Protein AF-A0A976KQL5-F1 (afdb_monomer)

Structure (mmCIF, N/CA/C/O backbone):
data_AF-A0A976KQL5-F1
#
_entry.id   AF-A0A976KQL5-F1
#
loop_
_atom_site.group_PDB
_atom_site.id
_atom_site.type_symbol
_atom_site.label_atom_id
_atom_site.label_alt_id
_atom_site.label_comp_id
_atom_site.label_asym_id
_atom_site.label_entity_id
_atom_site.label_seq_id
_atom_site.pdbx_PDB_ins_code
_atom_site.Cartn_x
_atom_site.Cartn_y
_atom_site.Cartn_z
_atom_site.occupancy
_atom_site.B_iso_or_equiv
_atom_site.auth_seq_id
_atom_site.auth_comp_id
_atom_site.auth_asym_id
_atom_site.auth_atom_id
_atom_site.pdbx_PDB_model_num
ATOM 1 N N . MET A 1 1 ? -9.059 -15.983 29.280 1.00 33.88 1 MET A N 1
ATOM 2 C CA . MET A 1 1 ? -8.978 -14.533 28.996 1.00 33.88 1 MET A CA 1
ATOM 3 C C . MET A 1 1 ? -9.222 -14.346 27.508 1.00 33.88 1 MET A C 1
ATOM 5 O O . MET A 1 1 ? -8.430 -14.825 26.710 1.00 33.88 1 MET A O 1
ATOM 9 N N . LYS A 1 2 ? -10.376 -13.788 27.133 1.00 33.47 2 LYS A N 1
ATOM 10 C CA . LYS A 1 2 ? -10.788 -13.595 25.738 1.00 33.47 2 LYS A CA 1
ATOM 11 C C . LYS A 1 2 ? -10.279 -12.211 25.335 1.00 33.47 2 LYS A C 1
ATOM 13 O O . LYS A 1 2 ? -10.803 -11.219 25.831 1.00 33.47 2 LYS A O 1
ATOM 18 N N . VAL A 1 3 ? -9.209 -12.143 24.544 1.00 42.62 3 VAL A N 1
ATOM 19 C CA . VAL A 1 3 ? -8.770 -10.869 23.953 1.00 42.62 3 VAL A CA 1
ATOM 20 C C . VAL A 1 3 ? -9.954 -10.369 23.116 1.00 42.62 3 VAL A C 1
ATOM 22 O O . VAL A 1 3 ? -10.466 -11.164 22.321 1.00 42.62 3 VAL A O 1
ATOM 25 N N . PRO A 1 4 ? -10.471 -9.143 23.320 1.00 45.69 4 PRO A N 1
ATOM 26 C CA . PRO A 1 4 ? -11.560 -8.627 22.502 1.00 45.69 4 PRO A CA 1
ATOM 27 C C . PRO A 1 4 ? -11.111 -8.702 21.049 1.00 45.69 4 PRO A C 1
ATOM 29 O O . PRO A 1 4 ? -10.078 -8.135 20.692 1.00 45.69 4 PRO A O 1
ATOM 32 N N . GLY A 1 5 ? -11.832 -9.487 20.247 1.00 50.06 5 GLY A N 1
ATOM 33 C CA . GLY A 1 5 ? -11.511 -9.675 18.843 1.00 50.06 5 GLY A CA 1
ATOM 34 C C . GLY A 1 5 ? -11.501 -8.314 18.170 1.00 50.06 5 GLY A C 1
ATOM 35 O O . GLY A 1 5 ? -12.547 -7.682 18.038 1.00 50.06 5 GLY A O 1
ATOM 36 N N . SER A 1 6 ? -10.315 -7.853 17.775 1.00 61.03 6 SER A N 1
ATOM 37 C CA . SER A 1 6 ? -10.199 -6.760 16.826 1.00 61.03 6 SER A CA 1
ATOM 38 C C . SER A 1 6 ? -10.854 -7.264 15.551 1.00 61.03 6 SER A C 1
ATOM 40 O O . SER A 1 6 ? -10.264 -8.070 14.834 1.00 61.03 6 SER A O 1
ATOM 42 N N . SER A 1 7 ? -12.105 -6.873 15.326 1.00 77.69 7 SER A N 1
ATOM 43 C CA . SER A 1 7 ? -12.769 -7.104 14.053 1.00 77.69 7 SER A CA 1
ATOM 44 C C . SER A 1 7 ? -11.889 -6.462 12.979 1.00 77.69 7 SER A C 1
ATOM 46 O O . SER A 1 7 ? -11.665 -5.247 12.984 1.00 77.69 7 SER A O 1
ATOM 48 N N . ARG A 1 8 ? -11.291 -7.314 12.145 1.00 85.38 8 ARG A N 1
ATOM 49 C CA . ARG A 1 8 ? -10.558 -6.933 10.944 1.00 85.38 8 ARG A CA 1
ATOM 50 C C . ARG A 1 8 ? -11.322 -7.497 9.767 1.00 85.38 8 ARG A C 1
ATOM 52 O O . ARG A 1 8 ? -11.691 -8.670 9.772 1.00 85.38 8 ARG A O 1
ATOM 59 N N . VAL A 1 9 ? -11.569 -6.652 8.782 1.00 92.50 9 VAL A N 1
ATOM 60 C CA . VAL A 1 9 ? -12.197 -7.037 7.525 1.00 92.50 9 VAL A CA 1
ATOM 61 C C . VAL A 1 9 ? -11.122 -6.976 6.458 1.00 92.50 9 VAL A C 1
ATOM 63 O O . VAL A 1 9 ? -10.591 -5.901 6.188 1.00 92.50 9 VAL A O 1
ATOM 66 N N . VAL A 1 10 ? -10.786 -8.116 5.860 1.00 93.56 10 VAL A N 1
ATOM 67 C CA . VAL A 1 10 ? -9.870 -8.149 4.715 1.00 93.56 10 VAL A CA 1
ATOM 68 C C . VAL A 1 10 ? -10.564 -7.472 3.534 1.00 93.56 10 VAL A C 1
ATOM 70 O O . VAL A 1 10 ? -11.634 -7.902 3.110 1.00 93.56 10 VAL A O 1
ATOM 73 N N . LEU A 1 11 ? -9.969 -6.393 3.030 1.00 91.94 11 LEU A N 1
ATOM 74 C CA . LEU A 1 11 ? -10.447 -5.664 1.854 1.00 91.94 11 LEU A CA 1
ATOM 75 C C . LEU A 1 11 ? -9.830 -6.218 0.567 1.00 91.94 11 LEU A C 1
ATOM 77 O O . LEU A 1 11 ? -10.497 -6.277 -0.461 1.00 91.94 11 LEU A O 1
ATOM 81 N N . ALA A 1 12 ? -8.554 -6.60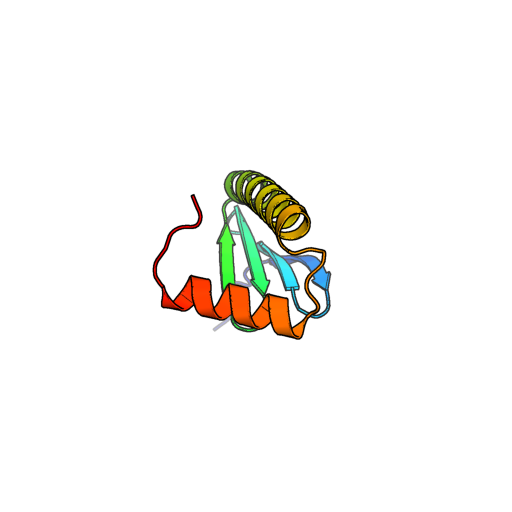5 0.625 1.00 92.81 12 ALA A N 1
ATOM 82 C CA . ALA A 1 12 ? -7.819 -7.179 -0.495 1.00 92.81 12 ALA A CA 1
ATOM 83 C C . ALA A 1 12 ? -6.689 -8.081 0.011 1.00 92.81 12 ALA A C 1
ATOM 85 O O . ALA A 1 12 ? -6.058 -7.785 1.027 1.00 92.81 12 ALA A O 1
ATOM 86 N N . GLN A 1 13 ? -6.410 -9.154 -0.725 1.00 93.19 13 GLN A N 1
ATOM 87 C CA . GLN A 1 13 ? -5.303 -10.060 -0.445 1.00 93.19 13 GLN A CA 1
ATOM 88 C C . GLN A 1 13 ? -4.729 -10.595 -1.759 1.00 93.19 13 GLN A C 1
ATOM 90 O O . GLN A 1 13 ? -5.462 -11.120 -2.593 1.00 93.19 13 GLN A O 1
ATOM 95 N N . LEU A 1 14 ? -3.421 -10.436 -1.928 1.00 88.69 14 LEU A N 1
ATOM 96 C CA . LEU A 1 14 ? -2.605 -10.944 -3.030 1.00 88.69 14 LEU A CA 1
ATOM 97 C C . LEU A 1 14 ? -1.357 -11.626 -2.450 1.00 88.69 14 LEU A C 1
ATOM 99 O O . LEU A 1 14 ? -1.094 -11.518 -1.252 1.00 88.69 14 LEU A O 1
ATOM 103 N N . ASP A 1 15 ? -0.560 -12.272 -3.303 1.00 85.50 15 ASP A N 1
ATOM 104 C CA . ASP A 1 15 ? 0.576 -13.124 -2.909 1.00 85.50 15 ASP A CA 1
ATOM 105 C C . ASP A 1 15 ? 1.547 -12.479 -1.910 1.00 85.50 15 ASP A C 1
ATOM 107 O O . ASP A 1 15 ? 2.064 -13.147 -1.017 1.00 85.50 15 ASP A O 1
ATOM 111 N N . VAL A 1 16 ? 1.785 -11.171 -2.039 1.00 87.94 16 VAL A N 1
ATOM 112 C CA . VAL A 1 16 ? 2.746 -10.435 -1.202 1.00 87.94 16 VAL A CA 1
ATOM 113 C C . VAL A 1 16 ? 2.106 -9.380 -0.312 1.00 87.94 16 VAL A C 1
ATOM 115 O O . VAL A 1 16 ? 2.823 -8.767 0.472 1.00 87.94 16 VAL A O 1
ATOM 118 N N . CYS A 1 17 ? 0.798 -9.130 -0.429 1.00 91.31 17 CYS A N 1
ATOM 119 C CA . CYS A 1 17 ? 0.146 -7.990 0.212 1.00 91.31 17 CYS A CA 1
ATOM 120 C C . CYS A 1 17 ? -1.242 -8.338 0.754 1.00 91.31 17 CYS A C 1
ATOM 122 O O . CYS A 1 17 ? -2.073 -8.895 0.041 1.00 91.31 17 CYS A O 1
ATOM 124 N N . THR A 1 18 ? -1.519 -7.957 1.999 1.00 94.50 18 THR A N 1
ATOM 125 C CA . THR A 1 18 ? -2.858 -8.020 2.602 1.00 94.50 18 THR A CA 1
ATOM 126 C C . THR A 1 18 ? -3.263 -6.643 3.106 1.00 94.50 18 THR A C 1
ATOM 128 O O . THR A 1 18 ? -2.478 -5.963 3.768 1.00 94.50 18 THR A O 1
ATOM 131 N N . VAL A 1 19 ? -4.498 -6.245 2.810 1.00 93.62 19 VAL A N 1
ATOM 132 C CA . VAL A 1 19 ? -5.091 -4.977 3.231 1.00 93.62 19 VAL A CA 1
ATOM 133 C C . VAL A 1 19 ? -6.328 -5.262 4.070 1.00 93.62 19 VAL A C 1
ATOM 135 O O . VAL A 1 19 ? -7.270 -5.899 3.600 1.00 93.62 19 VAL A O 1
ATOM 138 N N . GLU A 1 20 ? -6.348 -4.762 5.301 1.00 94.69 20 GLU A N 1
ATOM 139 C CA . GLU A 1 20 ? -7.438 -4.965 6.256 1.00 94.69 20 GLU A CA 1
ATOM 140 C C . GLU A 1 20 ? -7.994 -3.623 6.745 1.00 94.69 20 GLU A C 1
ATOM 142 O O . GLU A 1 20 ? -7.233 -2.709 7.059 1.00 94.69 20 GLU A O 1
ATOM 147 N N . LEU A 1 21 ? -9.315 -3.509 6.881 1.00 92.00 21 LEU A N 1
ATOM 148 C CA . LEU A 1 21 ? -9.955 -2.456 7.665 1.00 92.00 21 LEU A CA 1
ATOM 149 C C . LEU A 1 21 ? -10.132 -2.957 9.096 1.00 92.00 21 LEU A C 1
ATOM 151 O O . LEU A 1 21 ? -10.820 -3.949 9.337 1.00 92.00 21 LEU A O 1
ATOM 155 N N . CYS A 1 22 ? -9.513 -2.276 10.050 1.00 91.31 22 CYS A N 1
ATOM 156 C CA . CYS A 1 22 ? -9.606 -2.632 11.458 1.00 91.31 22 CYS A CA 1
ATOM 157 C C . CYS A 1 22 ? -10.646 -1.756 12.162 1.00 91.31 22 CYS A C 1
ATOM 159 O O . CYS A 1 22 ? -10.763 -0.573 11.853 1.00 91.31 22 CYS A O 1
ATOM 161 N N . ALA A 1 23 ? -11.327 -2.302 13.173 1.00 87.25 23 ALA A N 1
ATOM 162 C CA . ALA A 1 23 ? -12.298 -1.591 14.017 1.00 87.25 23 ALA A CA 1
ATOM 163 C C . ALA A 1 23 ? -11.747 -0.339 14.737 1.00 87.25 23 ALA A C 1
ATOM 165 O O . ALA A 1 23 ? -12.488 0.383 15.392 1.00 87.25 23 ALA A O 1
ATOM 166 N N . CYS A 1 24 ? -10.442 -0.086 14.646 1.00 86.81 24 CYS A N 1
ATOM 167 C CA . CYS A 1 24 ? -9.788 1.133 15.104 1.00 86.81 24 CYS A CA 1
ATOM 168 C C . CYS A 1 24 ? -9.653 2.197 13.995 1.00 86.81 24 CYS A C 1
ATOM 170 O O . CYS A 1 24 ? -8.664 2.933 13.990 1.00 86.81 24 CYS A O 1
ATOM 172 N N . ASP A 1 25 ? -10.592 2.207 13.043 1.00 88.12 25 ASP A N 1
ATOM 173 C CA . ASP A 1 25 ? -10.745 3.155 11.925 1.00 88.12 25 ASP A CA 1
ATOM 174 C C . ASP A 1 25 ? -9.470 3.408 11.115 1.00 88.12 25 ASP A C 1
ATOM 176 O O . ASP A 1 25 ? -9.169 4.514 10.665 1.00 88.12 25 ASP A O 1
ATOM 180 N N . THR A 1 26 ? -8.687 2.351 10.923 1.00 93.31 26 THR A N 1
ATOM 181 C CA . THR A 1 26 ? -7.434 2.410 10.165 1.00 93.31 26 THR A CA 1
ATOM 182 C C . THR A 1 26 ? -7.332 1.233 9.218 1.00 93.31 26 THR A C 1
ATOM 184 O O . THR A 1 26 ? -7.846 0.145 9.488 1.00 93.31 26 THR A O 1
ATOM 187 N N . ILE A 1 27 ? -6.619 1.465 8.125 1.00 93.62 27 ILE A N 1
ATOM 188 C CA . ILE A 1 27 ? -6.222 0.453 7.161 1.00 93.62 27 ILE A CA 1
ATOM 189 C C . ILE A 1 27 ? -4.885 -0.129 7.612 1.00 93.62 27 ILE A C 1
ATOM 191 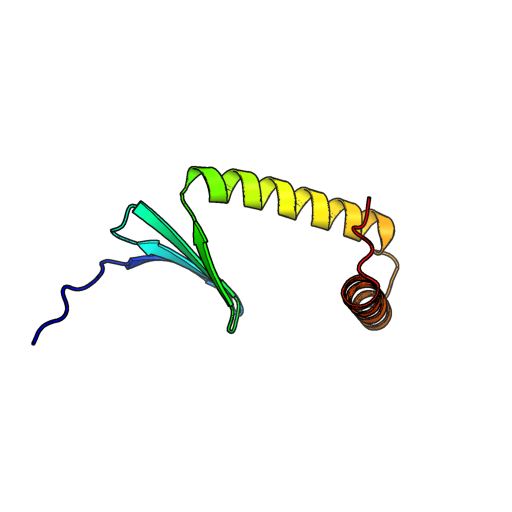O O . ILE A 1 27 ? -3.954 0.609 7.939 1.00 93.62 27 ILE A O 1
ATOM 195 N N . HIS A 1 28 ? -4.797 -1.451 7.658 1.00 93.75 28 HIS A N 1
ATOM 196 C CA . HIS A 1 28 ? -3.570 -2.190 7.930 1.00 93.75 28 HIS A CA 1
ATOM 197 C C . HIS A 1 28 ? -3.114 -2.789 6.608 1.00 93.75 28 HIS A C 1
ATOM 199 O O . HIS A 1 28 ? -3.844 -3.567 6.001 1.00 93.75 28 HIS A O 1
ATOM 205 N N . LEU A 1 29 ? -1.935 -2.389 6.148 1.00 92.56 29 LEU A N 1
ATOM 206 C CA . LEU A 1 29 ? -1.331 -2.859 4.909 1.00 92.56 29 LEU A CA 1
ATOM 207 C C . LEU A 1 29 ? -0.085 -3.661 5.271 1.00 92.56 29 LEU A C 1
ATOM 209 O O . LEU A 1 29 ? 0.865 -3.114 5.828 1.00 92.56 29 LEU A O 1
ATOM 213 N N . SER A 1 30 ? -0.108 -4.958 4.990 1.00 92.88 30 SER A N 1
ATOM 214 C CA . SER A 1 30 ? 0.985 -5.880 5.300 1.00 92.88 30 SER A CA 1
ATOM 215 C C . SER A 1 30 ? 1.610 -6.378 4.007 1.00 92.88 30 SER A C 1
ATOM 217 O O . SER A 1 30 ? 0.904 -6.967 3.194 1.00 92.88 30 SER A O 1
ATOM 219 N N . VAL A 1 31 ? 2.909 -6.135 3.819 1.00 90.94 31 VAL A N 1
ATOM 220 C CA . VAL A 1 31 ? 3.698 -6.542 2.649 1.00 90.94 31 VAL A CA 1
ATOM 221 C C . VAL A 1 31 ? 4.886 -7.377 3.113 1.00 90.94 31 VAL A C 1
ATOM 223 O O . VAL A 1 31 ? 5.851 -6.847 3.668 1.00 90.94 31 VAL A O 1
ATOM 226 N N . GLY A 1 32 ? 4.812 -8.695 2.915 1.00 84.88 32 GLY A N 1
ATOM 227 C CA . GLY A 1 32 ? 5.781 -9.633 3.488 1.00 84.88 32 GLY A CA 1
ATOM 228 C C . GLY A 1 32 ? 5.952 -9.415 5.006 1.00 84.88 32 GLY A C 1
ATOM 229 O O . GLY A 1 32 ? 4.959 -9.482 5.732 1.00 84.88 32 GLY A O 1
ATOM 230 N N . PRO A 1 33 ? 7.174 -9.142 5.512 1.00 84.81 33 PRO A N 1
ATOM 231 C CA . PRO A 1 33 ? 7.406 -8.874 6.935 1.00 84.81 33 PRO A CA 1
ATOM 232 C C . PRO A 1 33 ? 7.038 -7.444 7.370 1.00 84.81 33 PRO A C 1
ATOM 234 O O . PRO A 1 33 ? 7.011 -7.160 8.567 1.00 84.81 33 PRO A O 1
ATOM 237 N N . ALA A 1 34 ? 6.797 -6.526 6.430 1.00 87.75 34 ALA A N 1
ATOM 238 C CA . ALA A 1 34 ? 6.481 -5.138 6.735 1.00 87.75 34 ALA A CA 1
ATOM 239 C C . ALA A 1 34 ? 4.977 -4.965 6.963 1.00 87.75 34 ALA A C 1
ATOM 241 O O . ALA A 1 34 ? 4.158 -5.510 6.227 1.00 87.75 34 ALA A O 1
ATOM 242 N N . SER A 1 35 ? 4.602 -4.161 7.956 1.00 90.94 35 SER A N 1
ATOM 243 C CA . SER A 1 35 ? 3.208 -3.794 8.195 1.00 90.94 35 SER A CA 1
ATOM 244 C C . SER A 1 35 ? 3.109 -2.312 8.519 1.00 90.94 35 SER A C 1
ATOM 246 O O . SER A 1 35 ? 3.888 -1.784 9.312 1.00 90.94 35 SER A O 1
ATOM 248 N N . ILE A 1 36 ? 2.160 -1.636 7.879 1.00 92.69 36 ILE A N 1
ATOM 249 C CA . ILE A 1 36 ? 1.915 -0.207 8.034 1.00 92.69 36 ILE A CA 1
ATOM 250 C C . ILE A 1 36 ? 0.451 -0.012 8.407 1.00 92.69 36 ILE A C 1
ATOM 252 O O . ILE A 1 36 ? -0.453 -0.584 7.798 1.00 92.69 36 ILE A O 1
ATOM 256 N N . ARG A 1 37 ? 0.216 0.840 9.404 1.00 93.81 37 ARG A N 1
ATOM 257 C CA . ARG A 1 37 ? -1.120 1.273 9.806 1.00 93.81 37 ARG A CA 1
ATOM 258 C C . ARG A 1 37 ? -1.355 2.697 9.327 1.00 93.81 37 ARG A C 1
ATOM 260 O O . ARG A 1 37 ? -0.575 3.592 9.639 1.00 93.81 37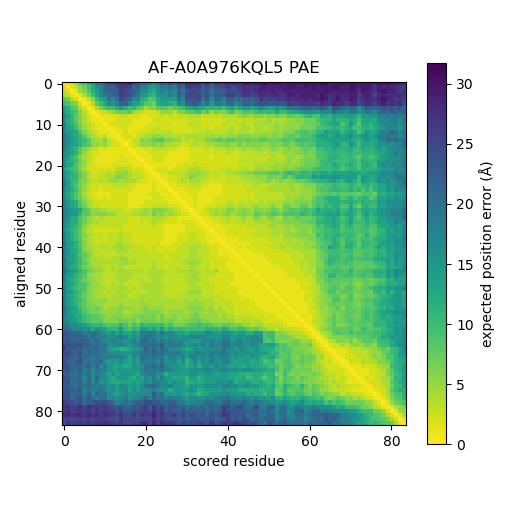 ARG A O 1
ATOM 267 N N . LEU A 1 38 ? -2.435 2.904 8.586 1.00 93.38 38 LEU A N 1
ATOM 268 C CA . LEU A 1 38 ? -2.751 4.168 7.931 1.00 93.38 38 LEU A CA 1
ATOM 269 C C . LEU A 1 38 ? -4.169 4.604 8.275 1.00 93.38 38 LEU A C 1
ATOM 271 O O . LEU A 1 38 ? -5.092 3.791 8.309 1.00 93.38 38 LEU A O 1
ATOM 275 N N . TYR A 1 39 ? -4.368 5.904 8.466 1.00 93.44 39 TYR A N 1
ATOM 276 C CA . TYR A 1 39 ? -5.714 6.460 8.378 1.00 93.44 39 TYR A CA 1
ATOM 277 C C . TYR A 1 39 ? -6.200 6.414 6.919 1.00 93.44 39 TYR A C 1
ATOM 279 O O . TYR A 1 39 ? -5.375 6.597 6.014 1.00 93.44 39 TYR A O 1
ATOM 287 N N . PRO A 1 40 ? -7.506 6.221 6.657 1.00 88.44 40 PRO A N 1
ATOM 288 C CA . PRO A 1 40 ? -8.034 6.097 5.295 1.00 88.44 40 PRO A CA 1
ATOM 289 C C . PRO A 1 40 ? -7.635 7.249 4.360 1.00 88.44 40 PRO A C 1
ATOM 291 O O . PRO A 1 40 ? -7.234 7.015 3.221 1.00 88.44 40 PRO A O 1
ATOM 294 N N . GLN A 1 41 ? -7.646 8.491 4.854 1.00 90.44 41 GLN A N 1
ATOM 295 C CA . GLN A 1 41 ? -7.229 9.663 4.080 1.00 90.44 41 GLN A CA 1
ATOM 296 C C . GLN A 1 41 ? -5.739 9.636 3.705 1.00 90.44 41 GLN A C 1
ATOM 298 O O . GLN A 1 41 ? -5.368 10.054 2.611 1.00 90.44 41 GLN A O 1
ATOM 303 N N . VAL A 1 42 ? -4.882 9.100 4.580 1.00 91.88 42 VAL A N 1
ATOM 304 C CA . VAL A 1 42 ? -3.441 8.969 4.315 1.00 91.88 42 VAL A CA 1
ATOM 305 C C . VAL A 1 42 ? -3.194 7.871 3.287 1.00 91.88 42 VAL A C 1
ATOM 307 O O . VAL A 1 42 ? -2.353 8.044 2.411 1.00 91.88 42 VAL A O 1
ATOM 310 N N . ALA A 1 43 ? -3.951 6.771 3.344 1.00 88.38 43 ALA A N 1
ATOM 311 C CA . ALA A 1 43 ? -3.828 5.676 2.385 1.00 88.38 43 ALA A CA 1
ATOM 312 C C . ALA A 1 43 ? -4.075 6.140 0.940 1.00 88.38 43 ALA A C 1
ATOM 314 O O . ALA A 1 43 ? -3.340 5.745 0.039 1.00 88.38 43 ALA A O 1
ATOM 315 N N . HIS A 1 44 ? -5.050 7.029 0.725 1.00 86.19 44 HIS A N 1
ATOM 316 C CA . HIS A 1 44 ? -5.332 7.575 -0.603 1.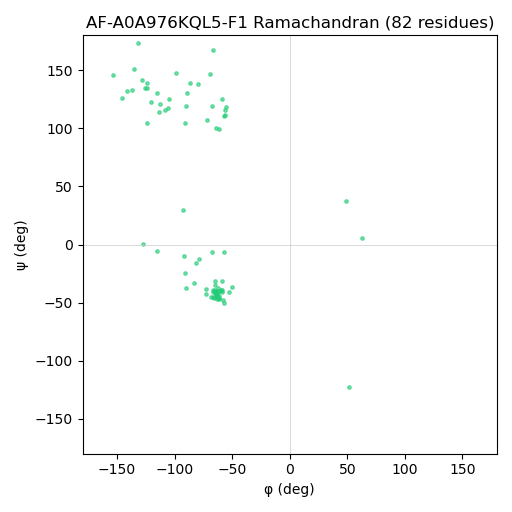00 86.19 44 HIS A CA 1
ATOM 317 C C . HIS A 1 44 ? -4.176 8.438 -1.139 1.00 86.19 44 HIS A C 1
ATOM 319 O O . HIS A 1 44 ? -3.735 8.263 -2.274 1.00 86.19 44 HIS A O 1
ATOM 325 N N . VAL A 1 45 ? -3.640 9.337 -0.304 1.00 92.06 45 VAL A N 1
ATOM 326 C CA . VAL A 1 45 ? -2.491 10.188 -0.665 1.00 92.06 45 VAL A CA 1
ATOM 327 C C . VAL A 1 45 ? -1.239 9.346 -0.918 1.00 92.06 45 VAL A C 1
ATOM 329 O O . VAL A 1 45 ? -0.503 9.597 -1.875 1.00 92.06 45 VAL A O 1
ATOM 332 N N . LEU A 1 46 ? -1.008 8.326 -0.090 1.00 89.81 46 LEU A N 1
ATOM 333 C CA . LEU A 1 46 ? 0.116 7.410 -0.236 1.00 89.81 46 LEU A CA 1
ATOM 334 C C . LEU A 1 46 ? 0.031 6.630 -1.550 1.00 89.81 46 LEU A C 1
ATOM 336 O O . LEU A 1 46 ? 1.021 6.583 -2.274 1.00 89.81 46 LEU A O 1
ATOM 340 N N . LEU A 1 47 ? -1.140 6.079 -1.887 1.00 88.06 47 LEU A N 1
ATOM 341 C CA . LEU A 1 47 ? -1.351 5.370 -3.149 1.00 88.06 47 LEU A CA 1
ATOM 342 C C . LEU A 1 47 ? -1.028 6.270 -4.343 1.00 88.06 47 LEU A C 1
ATOM 344 O O . LEU A 1 47 ? -0.226 5.890 -5.187 1.00 88.06 47 LEU A O 1
ATOM 348 N N . HIS A 1 48 ? -1.584 7.483 -4.375 1.00 89.38 48 HIS A N 1
ATOM 349 C CA . HIS A 1 48 ? -1.314 8.436 -5.451 1.00 89.38 48 HIS A CA 1
ATOM 350 C C . HIS A 1 48 ? 0.183 8.772 -5.570 1.00 89.38 48 HIS A C 1
ATOM 352 O O . HIS A 1 48 ? 0.730 8.843 -6.669 1.00 89.38 48 HIS A O 1
ATOM 358 N N . THR A 1 49 ? 0.865 8.948 -4.436 1.00 92.06 49 THR A N 1
ATOM 359 C CA . THR A 1 49 ? 2.302 9.255 -4.405 1.00 92.06 49 THR A CA 1
ATOM 360 C C . THR A 1 49 ? 3.137 8.081 -4.918 1.00 92.06 49 THR A C 1
ATOM 362 O O . THR A 1 49 ? 4.021 8.277 -5.750 1.00 92.06 49 THR A O 1
ATOM 365 N N . LEU A 1 50 ? 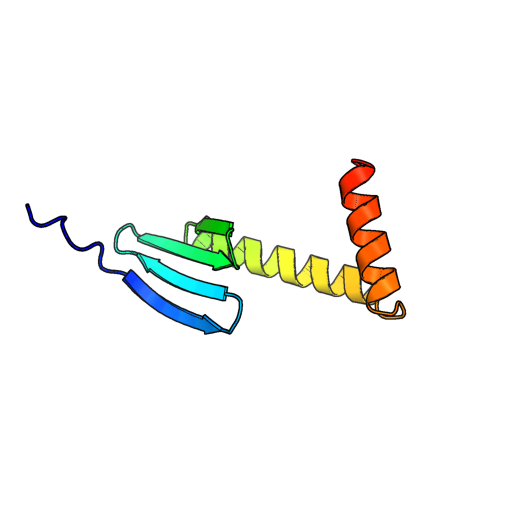2.825 6.859 -4.478 1.00 88.25 50 LEU A N 1
ATOM 366 C CA . LEU A 1 50 ? 3.495 5.637 -4.924 1.00 88.25 50 LEU A CA 1
ATOM 367 C C . LEU A 1 50 ? 3.262 5.371 -6.412 1.00 88.25 50 LEU A C 1
ATOM 369 O O . LEU A 1 50 ? 4.217 5.065 -7.117 1.00 88.25 50 LEU A O 1
ATOM 373 N N . SER A 1 51 ? 2.034 5.535 -6.912 1.00 88.44 51 SER A N 1
ATOM 374 C CA . SER A 1 51 ? 1.731 5.386 -8.340 1.00 88.44 51 SER A CA 1
ATOM 375 C C . SER A 1 51 ? 2.571 6.334 -9.192 1.00 88.44 51 SER A C 1
ATOM 377 O O . SER A 1 51 ? 3.230 5.883 -10.125 1.00 88.44 51 SER A O 1
ATOM 379 N N . ARG A 1 52 ? 2.651 7.619 -8.821 1.00 89.56 52 ARG A N 1
ATOM 380 C CA . ARG A 1 52 ? 3.496 8.588 -9.537 1.00 89.56 52 ARG A CA 1
ATOM 381 C C . ARG A 1 52 ? 4.979 8.228 -9.482 1.00 89.56 52 ARG A C 1
ATOM 383 O O . ARG A 1 52 ? 5.670 8.356 -10.489 1.00 89.56 52 ARG A O 1
ATOM 390 N N . ALA A 1 53 ? 5.470 7.775 -8.329 1.00 85.50 53 ALA A N 1
ATOM 391 C CA . ALA A 1 53 ? 6.858 7.345 -8.189 1.00 85.50 53 ALA A CA 1
ATOM 392 C C . ALA A 1 53 ? 7.165 6.122 -9.071 1.00 85.50 53 ALA A C 1
ATOM 394 O O . ALA A 1 53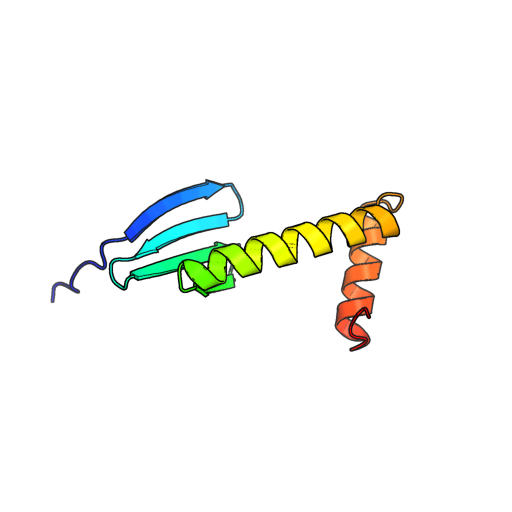 ? 8.203 6.089 -9.726 1.00 85.50 53 ALA A O 1
ATOM 395 N N . LEU A 1 54 ? 6.252 5.147 -9.141 1.00 83.88 54 LEU A N 1
ATOM 396 C CA . LEU A 1 54 ? 6.386 3.967 -9.999 1.00 83.88 54 LEU A CA 1
ATOM 397 C C . LEU A 1 54 ? 6.336 4.327 -11.487 1.00 83.88 54 LEU A C 1
ATOM 399 O O . LEU A 1 54 ? 7.135 3.805 -12.258 1.00 83.88 54 LEU A O 1
ATOM 403 N N . GLU A 1 55 ? 5.458 5.244 -11.894 1.00 85.56 55 GLU A N 1
ATOM 404 C CA . GLU A 1 55 ? 5.408 5.759 -13.269 1.00 85.56 55 GLU A CA 1
ATOM 405 C C . GLU A 1 55 ? 6.715 6.461 -13.658 1.00 85.56 55 GLU A C 1
ATOM 407 O O . GLU A 1 55 ? 7.278 6.187 -14.718 1.00 85.56 55 GLU A O 1
ATOM 412 N N . GLN A 1 56 ? 7.241 7.330 -12.790 1.00 84.31 56 GLN A N 1
ATOM 413 C CA . GLN A 1 56 ? 8.519 8.012 -13.014 1.00 84.31 56 GLN A CA 1
ATOM 414 C C . GLN A 1 56 ? 9.691 7.030 -13.054 1.00 84.31 56 GLN A C 1
ATOM 416 O O . GLN A 1 56 ? 10.559 7.137 -13.923 1.00 84.31 56 GLN A O 1
ATOM 421 N N . ALA A 1 57 ? 9.705 6.052 -12.145 1.00 78.19 57 ALA A N 1
ATOM 422 C CA . ALA A 1 57 ? 10.700 4.992 -12.141 1.00 78.19 57 ALA A CA 1
ATOM 423 C C . ALA A 1 57 ? 10.622 4.172 -13.433 1.00 78.19 57 ALA A C 1
ATOM 425 O O . ALA A 1 57 ? 11.649 3.931 -14.053 1.00 78.19 57 ALA A O 1
ATOM 426 N N . HIS A 1 58 ? 9.427 3.811 -13.899 1.00 81.62 58 HIS A N 1
ATOM 427 C CA . HIS A 1 58 ? 9.255 3.094 -15.158 1.00 81.62 58 HIS A CA 1
ATOM 428 C C . HIS A 1 58 ? 9.693 3.929 -16.368 1.00 81.62 58 HIS A C 1
ATOM 430 O O . HIS A 1 58 ? 10.375 3.420 -17.248 1.00 81.62 58 HIS A O 1
ATOM 436 N N . ALA A 1 59 ? 9.392 5.226 -16.412 1.00 81.44 59 ALA A N 1
ATOM 437 C CA . ALA A 1 59 ? 9.874 6.091 -17.487 1.00 81.44 59 ALA A CA 1
ATOM 438 C C . ALA A 1 59 ? 11.412 6.189 -17.510 1.00 81.44 59 ALA A C 1
ATOM 440 O O . ALA A 1 59 ? 12.022 6.214 -18.579 1.00 81.44 59 ALA A O 1
ATOM 441 N N . ARG A 1 60 ? 12.049 6.226 -16.332 1.00 79.06 60 ARG A N 1
ATOM 442 C CA . ARG A 1 60 ? 13.505 6.376 -16.193 1.00 79.06 60 ARG A CA 1
ATOM 443 C C . ARG A 1 60 ? 14.272 5.064 -16.339 1.00 79.06 60 ARG A C 1
ATOM 445 O O . ARG A 1 60 ? 15.390 5.077 -16.837 1.00 79.06 60 ARG A O 1
ATOM 452 N N . PHE A 1 61 ? 13.684 3.955 -15.908 1.00 78.50 61 PHE A N 1
ATOM 453 C CA . PHE A 1 61 ? 14.354 2.666 -15.737 1.00 78.50 61 PHE A CA 1
ATOM 454 C C . PHE A 1 61 ? 13.637 1.512 -16.443 1.00 78.50 61 PHE A C 1
ATOM 456 O O . PHE A 1 61 ? 14.111 0.390 -16.392 1.00 78.50 61 PHE A O 1
ATOM 463 N N . GLY A 1 62 ? 12.518 1.740 -17.131 1.00 70.56 62 GLY A N 1
ATOM 464 C CA . GLY A 1 62 ? 11.720 0.682 -17.769 1.00 70.56 62 GLY A CA 1
ATOM 465 C C . GLY A 1 62 ? 12.395 -0.013 -18.954 1.00 70.56 62 GLY A C 1
ATOM 466 O O . GLY A 1 62 ? 11.863 -0.992 -19.464 1.00 70.56 62 GLY A O 1
ATOM 467 N N . HIS A 1 63 ? 13.557 0.483 -19.385 1.00 72.88 63 HIS A N 1
ATOM 468 C CA . HIS A 1 63 ? 14.440 -0.175 -20.350 1.00 72.88 63 HIS A CA 1
ATOM 469 C C . HIS A 1 63 ? 15.505 -1.060 -19.683 1.00 72.88 63 HIS A C 1
ATOM 471 O O . HIS A 1 63 ? 16.214 -1.779 -20.383 1.00 72.88 63 HIS A O 1
ATOM 477 N N . LEU A 1 64 ? 15.644 -0.980 -18.356 1.00 68.88 64 LEU A N 1
ATOM 478 C CA . LEU A 1 64 ? 16.556 -1.810 -17.586 1.00 68.88 64 LEU A CA 1
ATOM 479 C C . LEU A 1 64 ? 15.926 -3.184 -17.373 1.00 68.88 64 LEU A C 1
ATOM 481 O O . LEU A 1 64 ? 14.740 -3.306 -17.059 1.00 68.88 64 LEU A O 1
ATOM 485 N N . ASP A 1 65 ? 16.738 -4.225 -17.511 1.00 71.06 65 ASP A N 1
ATOM 486 C CA . ASP A 1 65 ? 16.334 -5.565 -17.103 1.00 71.06 65 ASP A CA 1
ATOM 487 C C . ASP A 1 65 ? 16.163 -5.647 -15.559 1.00 71.06 65 ASP A C 1
ATOM 489 O O . ASP A 1 65 ? 16.534 -4.719 -14.822 1.00 71.06 65 ASP A O 1
ATOM 493 N N . PRO A 1 66 ? 15.548 -6.720 -15.026 1.00 65.88 66 PRO A N 1
ATOM 494 C CA . PRO A 1 66 ? 15.301 -6.851 -13.589 1.00 65.88 66 PRO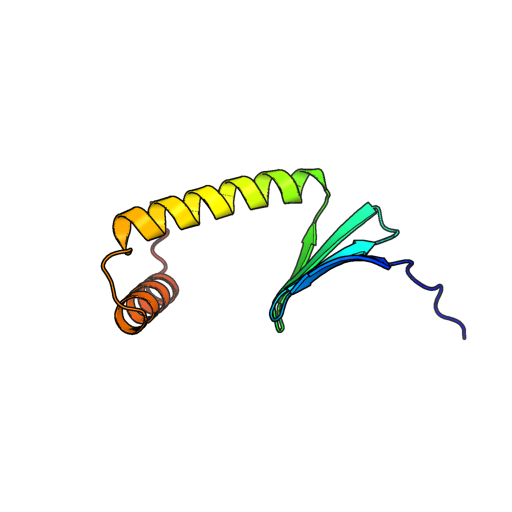 A CA 1
ATOM 495 C C . PRO A 1 66 ? 16.570 -6.805 -12.722 1.00 65.88 66 PRO A C 1
ATOM 497 O O . PRO A 1 66 ? 16.512 -6.306 -11.596 1.00 65.88 66 PRO A O 1
ATOM 500 N N . GLU A 1 67 ? 17.711 -7.286 -13.228 1.00 71.38 67 GLU A N 1
ATOM 501 C CA . GLU A 1 67 ? 18.986 -7.279 -12.497 1.00 71.38 67 GLU A CA 1
ATOM 502 C C . GLU A 1 67 ? 19.560 -5.859 -12.409 1.00 71.38 67 GLU A C 1
ATOM 504 O O . GLU A 1 67 ? 19.975 -5.411 -11.337 1.00 71.38 67 GLU A O 1
ATOM 509 N N . GLN A 1 68 ? 19.494 -5.106 -13.508 1.00 70.81 68 GLN A N 1
ATOM 510 C CA . GLN A 1 68 ? 19.888 -3.701 -13.571 1.00 70.81 68 GLN A CA 1
ATOM 511 C C . GLN A 1 68 ? 18.982 -2.822 -12.702 1.00 70.81 68 GLN A C 1
ATOM 513 O O . GLN A 1 68 ? 19.468 -1.942 -11.990 1.00 70.81 68 GLN A O 1
ATOM 518 N N . SER A 1 69 ? 17.675 -3.094 -12.691 1.00 68.50 69 SER A N 1
ATOM 519 C CA . SER A 1 69 ? 16.728 -2.400 -11.813 1.00 68.50 69 SER A CA 1
ATOM 520 C C . SER A 1 69 ? 17.059 -2.629 -10.335 1.00 68.50 69 SER A C 1
ATOM 522 O O . SER A 1 69 ? 17.133 -1.673 -9.563 1.00 68.50 69 SER A O 1
ATOM 524 N N . ALA A 1 70 ? 17.320 -3.878 -9.932 1.00 69.62 70 ALA A N 1
ATOM 525 C CA . ALA A 1 70 ? 17.681 -4.208 -8.554 1.00 69.62 70 ALA A CA 1
ATOM 526 C C . ALA A 1 70 ? 18.984 -3.519 -8.110 1.00 69.62 70 ALA A C 1
ATOM 528 O O . ALA A 1 70 ? 19.055 -3.008 -6.990 1.00 69.62 70 ALA A O 1
ATOM 529 N N . ALA A 1 71 ? 19.984 -3.445 -8.994 1.00 73.88 71 ALA A N 1
ATOM 530 C CA . ALA A 1 71 ? 21.237 -2.745 -8.725 1.00 73.88 71 ALA A CA 1
ATOM 531 C C . ALA A 1 71 ? 21.028 -1.236 -8.512 1.00 73.88 71 ALA A C 1
ATOM 533 O O . ALA A 1 71 ? 21.565 -0.678 -7.556 1.00 73.88 71 ALA A O 1
ATOM 534 N N . VAL A 1 72 ? 20.200 -0.586 -9.339 1.00 72.81 72 VAL A N 1
ATOM 535 C CA . VAL A 1 72 ? 19.881 0.846 -9.202 1.00 72.81 72 VAL A CA 1
ATOM 536 C C . VAL A 1 72 ? 19.159 1.138 -7.885 1.00 7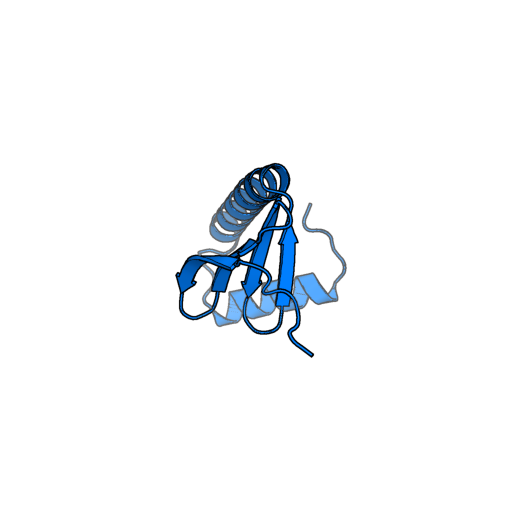2.81 72 VAL A C 1
ATOM 538 O O . VAL A 1 72 ? 19.539 2.073 -7.178 1.00 72.8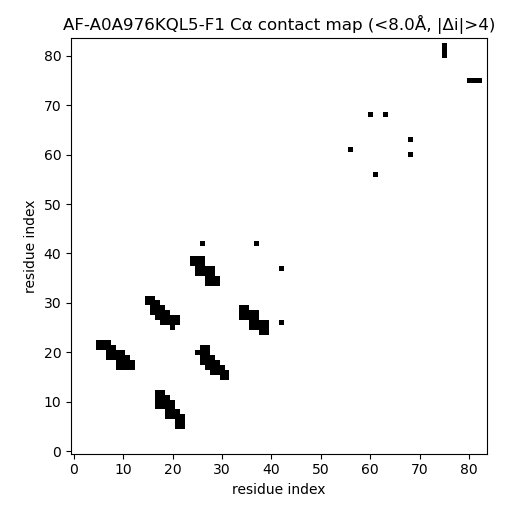1 72 VAL A O 1
ATOM 541 N N . PHE A 1 73 ? 18.161 0.332 -7.505 1.00 69.19 73 PHE A N 1
ATOM 542 C CA . PHE A 1 73 ? 17.461 0.512 -6.227 1.00 69.19 73 PHE A CA 1
ATOM 543 C C . PHE A 1 73 ? 18.371 0.246 -5.020 1.00 69.19 73 PHE A C 1
ATOM 545 O O . PHE A 1 73 ? 18.318 0.992 -4.042 1.00 69.19 73 PHE A O 1
ATOM 552 N N . ALA A 1 74 ? 19.240 -0.769 -5.089 1.00 71.31 74 ALA A N 1
ATOM 553 C CA . ALA A 1 74 ? 20.217 -1.049 -4.037 1.00 71.31 74 ALA A CA 1
ATOM 554 C C . ALA A 1 74 ? 21.247 0.081 -3.897 1.00 71.31 74 ALA A C 1
ATOM 556 O O . ALA A 1 74 ? 21.617 0.456 -2.786 1.00 71.31 74 ALA A O 1
ATOM 557 N N . GLN A 1 75 ? 21.689 0.661 -5.013 1.00 72.06 75 GLN A N 1
ATOM 558 C CA . GLN A 1 75 ? 22.621 1.782 -5.006 1.00 72.06 75 GLN A CA 1
ATOM 559 C C . GLN A 1 75 ? 21.959 3.047 -4.442 1.00 72.06 75 GLN A C 1
ATOM 561 O O . GLN A 1 75 ? 22.524 3.665 -3.549 1.00 72.06 75 GLN A O 1
ATOM 566 N N . ALA A 1 76 ? 20.726 3.370 -4.849 1.00 67.12 76 ALA A N 1
ATOM 567 C CA . ALA A 1 76 ? 19.966 4.492 -4.289 1.00 67.12 76 ALA A CA 1
ATOM 568 C C . ALA A 1 76 ? 19.725 4.351 -2.771 1.00 67.12 76 ALA A C 1
ATOM 570 O O . ALA A 1 76 ? 19.859 5.326 -2.033 1.00 67.12 76 ALA A O 1
ATOM 571 N N . ALA A 1 77 ? 19.440 3.136 -2.288 1.00 65.88 77 ALA A N 1
ATOM 572 C CA . ALA A 1 77 ? 19.277 2.860 -0.859 1.00 65.88 77 ALA A CA 1
ATOM 573 C C . ALA A 1 77 ? 20.575 3.060 -0.050 1.00 65.88 77 ALA A C 1
ATOM 575 O O . ALA A 1 77 ? 20.515 3.453 1.114 1.00 65.88 77 ALA A O 1
ATOM 576 N N . ASN A 1 78 ? 21.739 2.819 -0.663 1.00 66.50 78 ASN A N 1
ATOM 577 C CA . ASN A 1 78 ? 23.049 2.930 -0.014 1.00 66.50 78 ASN A CA 1
ATOM 578 C C . ASN A 1 78 ? 23.690 4.321 -0.147 1.00 66.50 78 ASN A C 1
ATOM 580 O O . ASN A 1 78 ? 24.519 4.686 0.684 1.00 66.50 78 ASN A O 1
ATOM 584 N N . SER A 1 79 ? 23.324 5.098 -1.169 1.00 61.09 79 SER A N 1
ATOM 585 C CA . SER A 1 79 ? 23.916 6.418 -1.425 1.00 61.09 79 SER A CA 1
ATOM 586 C C . SER A 1 79 ? 23.325 7.538 -0.564 1.00 61.09 79 SER A C 1
ATOM 588 O O . SER A 1 79 ? 23.910 8.615 -0.496 1.00 61.09 79 SER A O 1
ATOM 590 N N . GLY A 1 80 ? 22.163 7.338 0.070 1.00 55.19 80 GLY A N 1
ATOM 591 C CA . GLY A 1 80 ? 21.473 8.400 0.818 1.00 55.19 80 GLY A CA 1
ATOM 592 C C . GLY A 1 80 ? 21.020 9.589 -0.045 1.00 55.19 80 GLY A C 1
ATOM 593 O O . GLY A 1 80 ? 20.517 10.576 0.490 1.00 55.19 80 GLY A O 1
ATOM 594 N N . GLU A 1 81 ? 21.174 9.509 -1.370 1.00 48.34 81 GLU A N 1
ATOM 595 C CA . GLU A 1 81 ? 20.632 10.482 -2.309 1.00 48.34 81 GLU A CA 1
ATOM 596 C C . GLU A 1 81 ? 19.117 10.308 -2.360 1.00 48.34 81 GLU A C 1
ATOM 598 O O . GLU A 1 81 ? 18.589 9.346 -2.923 1.00 48.34 81 GLU A O 1
ATOM 603 N N . ALA A 1 82 ? 18.403 11.263 -1.765 1.00 47.59 82 ALA A N 1
ATOM 604 C CA . ALA A 1 82 ? 17.012 11.483 -2.103 1.00 47.59 82 ALA A CA 1
ATOM 605 C C . ALA A 1 82 ? 16.952 11.731 -3.615 1.00 47.59 82 ALA A C 1
ATOM 607 O O . ALA A 1 82 ? 17.544 12.686 -4.118 1.00 47.59 82 ALA A O 1
ATOM 608 N N . VAL A 1 83 ? 16.288 10.836 -4.344 1.00 48.97 83 VAL A N 1
ATOM 609 C CA . VAL A 1 83 ? 16.029 11.017 -5.772 1.00 48.97 83 VAL A CA 1
ATOM 610 C C . VAL A 1 83 ? 15.130 12.252 -5.901 1.00 48.97 83 VAL A C 1
ATOM 612 O O . VAL A 1 83 ? 13.939 12.180 -5.597 1.00 48.97 83 VAL A O 1
ATOM 615 N N . HIS A 1 84 ? 15.740 13.389 -6.242 1.00 42.03 84 HIS A N 1
ATOM 616 C CA . HIS A 1 84 ? 15.098 14.690 -6.449 1.00 42.03 84 HIS A CA 1
ATOM 617 C C . HIS A 1 84 ? 14.556 14.840 -7.873 1.00 42.03 84 HIS A C 1
ATOM 619 O O . HIS A 1 84 ? 15.218 14.353 -8.822 1.00 42.03 84 HIS A O 1
#

Nearest PDB structures (foldseek):
  3tdw-assembly1_A  TM=6.458E-01  e=1.475E+00  Enterococcus gallinarum
  7aqc-assembly1_C  TM=5.712E-01  e=1.566E+00  Bacillus subtilis subsp. subtilis str. 168
  6bu8-assembly1_04  TM=6.068E-01  e=1.874E+00  Escherichia coli K-12
  6cgg-assembly1_A  TM=7.492E-01  e=3.411E+00  Staphylococcus aureus
  5uz9-assembly1_K  TM=4.513E-01  e=5.506E+00  Casadabanvirus D3112

Sequence (84 aa):
MKVPGSSRVVLAQLDVCTVELCACDTIHLSVGPASIRLYPQVAHVLLHTLSRALEQAHARFGHLDPEQSAAVFAQAANSGEAVH

Solvent-accessible surface area (backbone atoms only — not comparable to full-atom values): 5019 Å² total; per-residue (Å²): 137,82,75,81,76,76,54,61,44,78,77,47,75,57,101,56,39,40,33,28,46,34,78,81,72,28,36,38,43,32,46,76,94,46,73,47,79,33,47,64,75,52,47,54,56,50,50,56,51,51,51,53,50,51,52,52,46,41,76,76,44,63,88,48,54,74,69,57,44,51,49,52,54,53,47,44,70,72,65,72,58,75,89,124

Secondary structure (DSSP, 8-state):
-------EEEEEEETTEEEEEETTTEEEEEETTEEEEE-HHHHHHHHHHHHHHHHHHHHHHTTS-HHHHHHHHHHHHHH-----

Radius of gyration: 16.97 Å; Cα contacts (8 Å, |Δi|>4): 74; chains: 1; bounding box: 37×29×49 Å

Mean predicted aligned error: 9.7 Å

Foldseek 3Di:
DDDPDFDWAFPDDDPFWTWIQTPVQWIWIGGHPDIDTGHPVVVVVVVVVVVVVVVVCCVVCVVPDPVRSVVVVVCCVVVVDPPD

pLDDT: mean 79.13, std 15.72, range [33.47, 94.69]